Protein AF-G0MHM6-F1 (afdb_monomer)

Foldseek 3Di:
DPPPDPPPPDDPPDPVVVLVVLLVVLLVLLVVLLVVVVVLLVVDDPVCNVVCVVLSVVSVVLSCCLPPPVCVVVVDDSVNSSVSSVVSSVVSVVVSVVSVVNVVVVVVVVVVVVVVVVVVVVVVVVVVVVVVVVVVVVVPPDPDD

Structure (mmCIF, N/CA/C/O backbone):
data_AF-G0MHM6-F1
#
_entry.id   AF-G0MHM6-F1
#
loop_
_atom_site.group_PDB
_atom_site.id
_atom_site.type_symbol
_atom_site.label_atom_id
_atom_site.label_alt_id
_atom_site.label_comp_id
_atom_site.label_asym_id
_atom_site.label_entity_id
_atom_site.label_seq_id
_atom_site.pdbx_PDB_ins_code
_atom_site.Cartn_x
_atom_site.Cartn_y
_atom_site.Cartn_z
_atom_site.occupancy
_atom_site.B_iso_or_equiv
_atom_site.auth_seq_id
_atom_site.auth_comp_id
_atom_site.auth_asym_id
_atom_site.auth_atom_id
_atom_site.pdbx_PDB_model_num
ATOM 1 N N . MET A 1 1 ? -29.260 39.384 28.325 1.00 43.00 1 MET A N 1
ATOM 2 C CA . MET A 1 1 ? -29.526 38.140 27.562 1.00 43.00 1 MET A CA 1
ATOM 3 C C . MET A 1 1 ? -28.230 37.354 27.310 1.00 43.00 1 MET A C 1
ATOM 5 O O . MET A 1 1 ? -27.761 37.310 26.185 1.00 43.00 1 MET A O 1
ATOM 9 N N . LEU A 1 2 ? -27.614 36.746 28.334 1.00 50.34 2 LEU A N 1
ATOM 10 C CA . LEU A 1 2 ? -26.338 36.005 28.186 1.00 50.34 2 LEU A CA 1
ATOM 11 C C . LEU A 1 2 ? -26.275 34.746 29.081 1.00 50.34 2 LEU A C 1
ATOM 13 O O . LEU A 1 2 ? -25.239 34.421 29.648 1.00 50.34 2 LEU A O 1
ATOM 17 N N . GLY A 1 3 ? -27.399 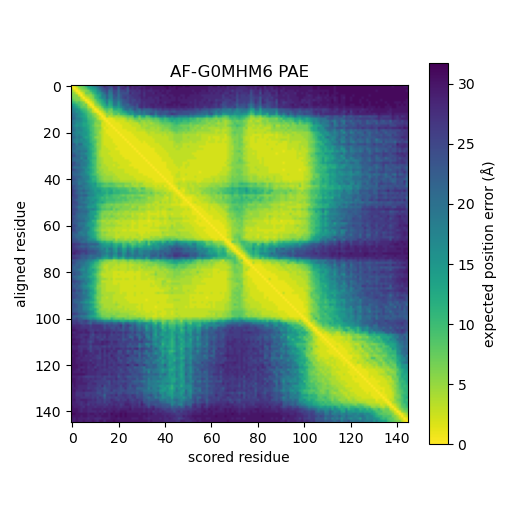34.042 29.255 1.00 46.78 3 GLY A N 1
ATOM 18 C CA . GLY A 1 3 ? -27.504 32.958 30.247 1.00 46.78 3 GLY A CA 1
ATOM 19 C C . GLY A 1 3 ? -27.517 31.520 29.714 1.00 46.78 3 GLY A C 1
ATOM 20 O O . GLY A 1 3 ? -27.330 30.594 30.496 1.00 46.78 3 GLY A O 1
ATOM 21 N N . CYS A 1 4 ? -27.745 31.285 28.417 1.00 51.62 4 CYS A N 1
ATOM 22 C CA . CYS A 1 4 ? -28.255 29.971 27.983 1.00 51.62 4 CYS A CA 1
ATOM 23 C C . CYS A 1 4 ? -27.289 29.090 27.171 1.00 51.62 4 CYS A C 1
ATOM 25 O O . CYS A 1 4 ? -27.617 27.937 26.909 1.00 51.62 4 CYS A O 1
ATOM 27 N N . PHE A 1 5 ? -26.081 29.549 26.825 1.00 50.06 5 PHE A N 1
ATOM 28 C CA . PHE A 1 5 ? -25.175 28.775 25.953 1.00 50.06 5 PHE A CA 1
ATOM 29 C C . PHE A 1 5 ? -24.165 27.863 26.674 1.00 50.06 5 PHE A C 1
ATOM 31 O O . PHE A 1 5 ? -23.460 27.099 26.021 1.00 50.06 5 PHE A O 1
ATOM 38 N N . ARG A 1 6 ? -24.094 27.863 28.014 1.00 46.66 6 ARG A N 1
ATOM 39 C CA . ARG A 1 6 ? -23.098 27.055 28.759 1.00 46.66 6 ARG A CA 1
ATOM 40 C C . ARG A 1 6 ? -23.503 25.605 29.060 1.00 46.66 6 ARG A C 1
ATOM 42 O O . ARG A 1 6 ? -22.703 24.869 29.626 1.00 46.66 6 ARG A O 1
ATOM 49 N N . ARG A 1 7 ? -24.705 25.158 28.678 1.00 47.62 7 ARG A N 1
ATOM 50 C CA . ARG A 1 7 ? -25.232 23.829 29.063 1.00 47.62 7 ARG A CA 1
ATOM 51 C C . ARG A 1 7 ? -24.984 22.705 28.044 1.00 47.62 7 ARG A C 1
ATOM 53 O O . ARG A 1 7 ? -25.419 21.583 28.270 1.00 47.62 7 ARG A O 1
ATOM 60 N N . TRP A 1 8 ? -24.275 22.997 26.952 1.00 50.31 8 TRP A N 1
ATOM 61 C CA . TRP A 1 8 ? -23.960 22.049 25.868 1.00 50.31 8 TRP A CA 1
ATOM 62 C C . TRP A 1 8 ? -22.477 21.652 25.793 1.00 50.31 8 TRP A C 1
ATOM 64 O O . TRP A 1 8 ? -22.034 21.069 24.806 1.00 50.31 8 TRP A O 1
ATOM 74 N N . VAL A 1 9 ? -21.690 21.929 26.836 1.00 54.53 9 VAL A N 1
ATOM 75 C CA . VAL A 1 9 ? -20.338 21.369 26.949 1.00 54.53 9 VAL A CA 1
ATOM 76 C C . VAL A 1 9 ? -20.487 20.000 27.604 1.00 54.53 9 VAL A C 1
ATOM 78 O O . VAL A 1 9 ? -20.720 19.885 28.804 1.00 54.53 9 VAL A O 1
ATOM 81 N N . GLY A 1 10 ? -20.515 18.980 26.746 1.00 55.16 10 GLY A N 1
ATOM 82 C CA . GLY A 1 10 ? -20.879 17.608 27.071 1.00 55.16 10 GLY A CA 1
ATOM 83 C C . GLY A 1 10 ? -20.151 17.037 28.286 1.00 55.16 10 GLY A C 1
ATOM 84 O O . GLY A 1 10 ? -18.992 17.353 28.553 1.00 55.16 10 GLY A O 1
ATOM 85 N N . ARG A 1 11 ? -20.856 16.152 28.999 1.00 60.22 11 ARG A N 1
ATOM 86 C CA . ARG A 1 11 ? -20.286 15.306 30.054 1.00 60.22 11 ARG A CA 1
ATOM 87 C C . ARG A 1 11 ? -18.965 14.694 29.561 1.00 60.22 11 ARG A C 1
ATOM 89 O O . ARG A 1 11 ? -18.921 14.277 28.397 1.00 60.22 11 ARG A O 1
ATOM 96 N N . PRO A 1 12 ? -17.921 14.614 30.405 1.00 60.75 12 PRO A N 1
ATOM 97 C CA . PRO A 1 12 ? -16.685 13.942 30.029 1.00 60.75 12 PRO A CA 1
ATOM 98 C C . PRO A 1 12 ? -17.028 12.527 29.556 1.00 60.75 12 PRO A C 1
ATOM 100 O O . PRO A 1 12 ? -17.639 11.743 30.281 1.00 60.75 12 PRO A O 1
ATOM 103 N N . LEU A 1 13 ? -16.727 12.247 28.286 1.00 66.75 13 LEU A N 1
ATOM 104 C CA . LEU A 1 13 ? -16.911 10.925 27.701 1.00 66.75 13 LEU A CA 1
ATOM 105 C C . LEU A 1 13 ? -15.988 9.953 28.432 1.00 66.75 13 LEU A C 1
ATOM 107 O O . LEU A 1 13 ? -14.806 10.250 28.607 1.00 66.75 13 LEU A O 1
ATOM 111 N N . ASP A 1 14 ? -16.528 8.796 28.809 1.00 79.44 14 ASP A N 1
ATOM 112 C CA . ASP A 1 14 ? -15.750 7.694 29.369 1.00 79.44 14 ASP A CA 1
ATOM 113 C C . ASP A 1 14 ? -14.517 7.423 28.470 1.00 79.44 14 ASP A C 1
ATOM 115 O O . ASP A 1 14 ? -14.676 7.291 27.243 1.00 79.44 14 ASP A O 1
ATOM 119 N N . PRO A 1 15 ? -13.294 7.367 29.036 1.00 80.88 15 PRO A N 1
ATOM 120 C CA . PRO A 1 15 ? -12.062 7.082 28.304 1.00 80.88 15 PRO A CA 1
ATOM 121 C C . PRO A 1 15 ? -12.171 5.896 27.338 1.00 80.88 15 PRO A C 1
ATOM 123 O O . PRO A 1 15 ? -11.642 5.967 26.223 1.00 80.88 15 PRO A O 1
ATOM 126 N N . LYS A 1 16 ? -12.926 4.848 27.696 1.00 81.06 16 LYS A N 1
ATOM 127 C CA . LYS A 1 16 ? -13.149 3.683 26.822 1.00 81.06 16 LYS A CA 1
ATOM 128 C C . LYS A 1 16 ? -13.880 4.048 25.533 1.00 81.06 16 LYS A C 1
ATOM 130 O O . LYS A 1 16 ? -13.461 3.664 24.442 1.00 81.06 16 LYS A O 1
ATOM 135 N N . VAL A 1 17 ? -14.924 4.870 25.626 1.00 83.38 17 VAL A N 1
ATOM 136 C CA . VAL A 1 17 ? -15.708 5.316 24.461 1.00 83.38 17 VAL A CA 1
ATOM 137 C C . VAL A 1 17 ? -14.850 6.174 23.525 1.00 83.38 17 VAL A C 1
ATOM 139 O O . VAL A 1 17 ? -14.987 6.112 22.298 1.00 83.38 17 VAL A O 1
ATOM 142 N N . ILE A 1 18 ? -13.928 6.966 24.083 1.00 84.88 18 ILE A N 1
ATOM 143 C CA . ILE A 1 18 ? -12.963 7.752 23.302 1.00 84.88 18 ILE A CA 1
ATOM 144 C C . ILE A 1 18 ? -12.004 6.822 22.546 1.00 84.88 18 ILE A C 1
ATOM 146 O O . ILE A 1 18 ? -11.764 7.029 21.351 1.00 84.88 18 ILE A O 1
ATOM 150 N N . GLN A 1 19 ? -11.475 5.794 23.211 1.00 81.88 19 GLN A N 1
ATOM 151 C CA . GLN A 1 19 ? -10.568 4.817 22.604 1.00 81.88 19 GLN A CA 1
ATOM 152 C C . GLN A 1 19 ? -11.248 4.012 21.490 1.00 81.88 19 GLN A C 1
ATOM 154 O O . GLN A 1 19 ? -10.695 3.889 20.398 1.00 81.88 19 GLN A O 1
ATOM 159 N N . GLU A 1 20 ? -12.486 3.563 21.684 1.00 84.75 20 GLU A N 1
ATOM 160 C CA . GLU A 1 20 ? -13.245 2.860 20.644 1.00 84.75 20 GLU A CA 1
ATOM 161 C C . GLU A 1 20 ? -13.516 3.736 19.414 1.00 84.75 20 GLU A C 1
ATOM 163 O O . GLU A 1 20 ? -13.387 3.287 18.268 1.00 84.75 20 GLU A O 1
ATOM 168 N N . LYS A 1 21 ? -13.865 5.014 19.623 1.00 88.00 21 LYS A N 1
ATOM 169 C CA . LYS A 1 21 ? -14.008 5.977 18.521 1.00 88.00 21 LYS A CA 1
ATOM 170 C C . LYS A 1 21 ? -12.685 6.147 17.779 1.00 88.00 21 LYS A C 1
ATOM 172 O O . LYS A 1 21 ? -12.675 6.103 16.544 1.00 88.00 21 LYS A O 1
ATOM 177 N N . LYS A 1 22 ? -11.566 6.282 18.501 1.00 87.69 22 LYS A N 1
ATOM 178 C CA . LYS A 1 22 ? -10.225 6.344 17.900 1.00 87.69 22 LYS A CA 1
ATOM 179 C C . LYS A 1 22 ? -9.941 5.088 17.077 1.00 87.69 22 LYS A C 1
ATOM 181 O O . LYS A 1 22 ? -9.614 5.224 15.898 1.00 87.69 22 LYS A O 1
ATOM 186 N N . LEU A 1 23 ? -10.180 3.894 17.614 1.00 87.06 23 LEU A N 1
ATOM 187 C CA . LEU A 1 23 ? -9.997 2.626 16.904 1.00 87.06 23 LEU A CA 1
ATOM 188 C C . LEU A 1 23 ? -10.808 2.573 15.599 1.00 87.06 23 LEU A C 1
ATOM 190 O O . LEU A 1 23 ? -10.259 2.282 14.534 1.00 87.06 23 LEU A O 1
ATOM 194 N N . LYS A 1 24 ? -12.092 2.959 15.633 1.00 89.12 24 LYS A N 1
ATOM 195 C CA . LYS A 1 24 ? -12.948 3.036 14.432 1.00 89.12 24 LYS A CA 1
ATOM 196 C C . LYS A 1 24 ? -12.387 4.000 13.383 1.00 89.12 24 LYS A C 1
ATOM 198 O O . LYS A 1 24 ? -12.387 3.686 12.189 1.00 89.12 24 LYS A O 1
ATOM 203 N N . THR A 1 25 ? -11.896 5.170 13.798 1.00 91.94 25 THR A N 1
ATOM 204 C CA . THR A 1 25 ? -11.286 6.130 12.860 1.00 91.94 25 THR A CA 1
ATOM 205 C C . THR A 1 25 ? -9.982 5.604 12.263 1.00 91.94 25 THR A C 1
ATOM 207 O O . THR A 1 25 ? -9.756 5.760 11.061 1.00 91.94 25 THR A O 1
ATOM 210 N N . MET A 1 26 ? -9.156 4.930 13.064 1.00 90.00 26 MET A N 1
ATOM 211 C CA . MET A 1 26 ? -7.897 4.325 12.635 1.00 90.00 26 MET A CA 1
ATOM 212 C C . MET A 1 26 ? -8.124 3.183 11.647 1.00 90.00 26 MET A C 1
ATOM 214 O O . MET A 1 26 ? -7.510 3.183 10.580 1.00 90.00 26 MET A O 1
ATOM 218 N N . LYS A 1 27 ? -9.093 2.300 11.914 1.00 91.75 27 LYS A N 1
ATOM 219 C CA . LYS A 1 27 ? -9.531 1.257 10.976 1.00 91.75 27 LYS A CA 1
ATOM 220 C C . LYS A 1 27 ? -9.906 1.844 9.617 1.00 91.75 27 LYS A C 1
ATOM 222 O O . LYS A 1 27 ? -9.381 1.417 8.590 1.00 91.75 27 LYS A O 1
ATOM 227 N N . LYS A 1 28 ? -10.761 2.875 9.598 1.00 93.69 28 LYS A N 1
ATO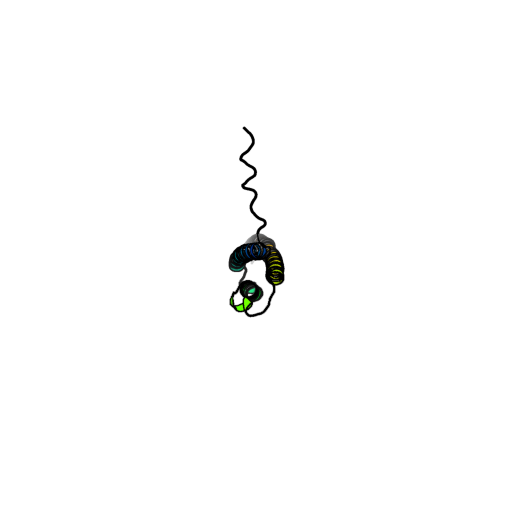M 228 C CA . LYS A 1 28 ? -11.159 3.549 8.349 1.00 93.69 28 LYS A CA 1
ATOM 229 C C . LYS A 1 28 ? -9.957 4.147 7.611 1.00 93.69 28 LYS A C 1
ATOM 231 O O . LYS A 1 28 ? -9.891 4.057 6.386 1.00 93.69 28 LYS A O 1
ATOM 236 N N . LYS A 1 29 ? -9.003 4.756 8.327 1.00 92.75 29 LYS A N 1
ATOM 237 C CA . LYS A 1 29 ? -7.771 5.298 7.725 1.00 92.75 29 LYS A CA 1
ATOM 238 C C . LYS A 1 29 ? -6.913 4.191 7.104 1.00 92.75 29 LYS A C 1
ATOM 240 O O . LYS A 1 29 ? -6.492 4.349 5.958 1.00 92.75 29 LYS A O 1
ATOM 245 N N . ALA A 1 30 ? -6.709 3.080 7.810 1.00 90.94 30 ALA A N 1
ATOM 246 C CA . ALA A 1 30 ? -5.949 1.932 7.318 1.00 90.94 30 ALA A CA 1
ATOM 247 C C . ALA A 1 30 ? -6.598 1.312 6.070 1.00 90.94 30 ALA A C 1
ATOM 249 O O . ALA A 1 30 ? -5.939 1.156 5.046 1.00 90.94 30 ALA A O 1
ATOM 250 N N . GLN A 1 31 ? -7.915 1.085 6.091 1.00 92.56 31 GLN A N 1
ATOM 251 C CA . GLN A 1 31 ? -8.662 0.560 4.941 1.00 92.56 31 GLN A CA 1
ATOM 252 C C . GLN A 1 31 ? -8.577 1.476 3.711 1.00 92.56 31 GLN A C 1
ATOM 254 O O . GLN A 1 31 ? -8.322 1.007 2.600 1.00 92.56 31 GLN A O 1
ATOM 259 N N . LYS A 1 32 ? -8.731 2.796 3.896 1.00 94.62 32 LYS A N 1
ATOM 260 C CA . LYS A 1 32 ? -8.543 3.770 2.807 1.00 94.62 32 LYS A CA 1
ATOM 261 C C . LYS A 1 32 ? -7.130 3.694 2.230 1.00 94.62 32 LYS A C 1
ATOM 263 O O . LYS A 1 32 ? -6.962 3.756 1.013 1.00 94.62 32 LYS A O 1
ATOM 268 N N . LYS A 1 33 ? -6.115 3.543 3.085 1.00 92.50 33 LYS A N 1
ATOM 269 C CA . LYS A 1 33 ? -4.718 3.448 2.652 1.00 92.50 33 LYS A CA 1
ATOM 270 C C . LYS A 1 33 ? -4.446 2.160 1.880 1.00 92.50 33 LYS A C 1
ATOM 272 O O . LYS A 1 33 ? -3.859 2.217 0.801 1.00 92.50 33 LYS A O 1
ATOM 277 N N . LEU A 1 34 ? -4.968 1.036 2.361 1.00 92.00 34 LEU A N 1
ATOM 278 C CA . LEU A 1 34 ? -4.905 -0.246 1.668 1.00 92.00 34 LEU A CA 1
ATOM 279 C C . LEU A 1 34 ? -5.572 -0.177 0.286 1.00 92.00 34 LEU A C 1
ATOM 281 O O . LEU A 1 34 ? -5.023 -0.682 -0.691 1.00 92.00 34 LEU A O 1
ATOM 285 N N . ALA A 1 35 ? -6.711 0.509 0.157 1.00 92.81 35 ALA A N 1
ATOM 286 C CA . ALA A 1 35 ? -7.361 0.716 -1.139 1.00 92.81 35 ALA A CA 1
ATOM 287 C C . ALA A 1 35 ? -6.486 1.521 -2.122 1.00 92.81 35 ALA A C 1
ATOM 289 O O . ALA A 1 35 ? -6.424 1.186 -3.308 1.00 92.81 35 ALA A O 1
ATOM 290 N N . VAL A 1 36 ? -5.775 2.550 -1.645 1.00 91.69 36 VAL A N 1
ATOM 291 C CA . VAL A 1 36 ? -4.799 3.298 -2.462 1.00 91.69 36 VAL A CA 1
ATOM 292 C C . VAL A 1 36 ? -3.657 2.386 -2.909 1.00 91.69 36 VAL A C 1
ATOM 294 O O . VAL A 1 36 ? -3.323 2.372 -4.095 1.00 91.69 36 VAL A O 1
ATOM 297 N N . LEU A 1 37 ? -3.101 1.583 -1.999 1.00 90.25 37 LEU A N 1
ATOM 298 C CA . LEU A 1 37 ? -2.041 0.630 -2.327 1.00 90.25 37 LEU A CA 1
ATOM 299 C C . LEU A 1 37 ? -2.501 -0.409 -3.354 1.00 90.25 37 LEU A C 1
ATOM 301 O O . LEU A 1 37 ? -1.792 -0.644 -4.325 1.00 90.25 37 LEU A O 1
ATOM 305 N N . ARG A 1 38 ? -3.718 -0.954 -3.228 1.00 90.69 38 ARG A N 1
ATOM 306 C CA . ARG A 1 38 ? -4.303 -1.867 -4.229 1.00 90.69 38 ARG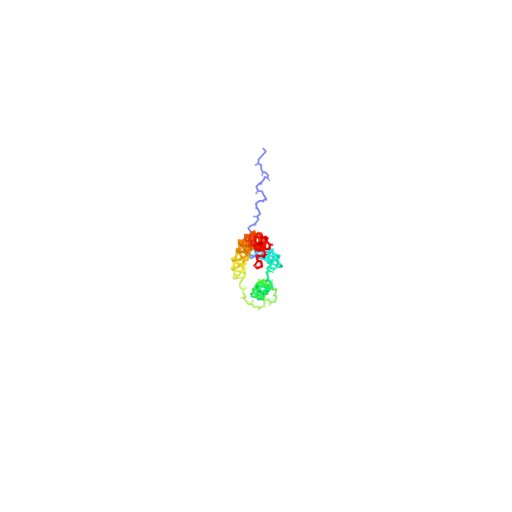 A CA 1
ATOM 307 C C . ARG A 1 38 ? -4.421 -1.210 -5.609 1.00 90.69 38 ARG A C 1
ATOM 309 O O . ARG A 1 38 ? -4.128 -1.849 -6.620 1.00 90.69 38 ARG A O 1
ATOM 316 N N . LYS A 1 39 ? -4.800 0.073 -5.681 1.00 89.75 39 LYS A N 1
ATOM 317 C CA . LYS A 1 39 ? -4.822 0.828 -6.951 1.00 89.75 39 LYS A CA 1
ATOM 318 C C . LYS A 1 39 ? -3.420 1.007 -7.539 1.00 89.75 39 LYS A C 1
ATOM 320 O O . LYS A 1 39 ? -3.255 0.878 -8.749 1.00 89.75 39 LYS A O 1
ATOM 325 N N . LEU A 1 40 ? -2.421 1.303 -6.708 1.00 87.75 40 LEU A N 1
ATOM 326 C CA . LEU A 1 40 ? -1.029 1.432 -7.150 1.00 87.75 40 LEU A CA 1
ATOM 327 C C . LEU A 1 40 ? -0.452 0.092 -7.604 1.00 87.75 40 LEU A C 1
ATOM 329 O O . LEU A 1 40 ? 0.201 0.039 -8.640 1.00 87.75 40 LEU A O 1
ATOM 333 N N . TYR A 1 41 ? -0.755 -0.983 -6.886 1.00 87.12 41 TYR A N 1
ATOM 334 C CA . TYR A 1 41 ? -0.351 -2.346 -7.202 1.00 87.12 41 TYR A CA 1
ATOM 335 C C . TYR A 1 41 ? -0.829 -2.801 -8.582 1.00 87.12 41 TYR A C 1
ATOM 337 O O . TYR A 1 41 ? -0.041 -3.335 -9.359 1.00 87.12 41 TYR A O 1
ATOM 345 N N . ARG A 1 42 ? -2.088 -2.508 -8.947 1.00 84.00 42 ARG A N 1
ATOM 346 C CA . ARG A 1 42 ? -2.620 -2.811 -10.292 1.00 84.00 42 ARG A CA 1
ATOM 347 C C . ARG A 1 42 ? -1.794 -2.182 -11.419 1.00 84.00 42 ARG A C 1
ATOM 349 O O . ARG A 1 42 ? -1.770 -2.724 -12.516 1.00 84.00 42 ARG A O 1
ATOM 356 N N . ARG A 1 43 ? -1.120 -1.061 -11.143 1.00 82.69 43 ARG A N 1
ATOM 357 C CA . ARG A 1 43 ? -0.287 -0.313 -12.096 1.00 82.69 43 ARG A CA 1
ATOM 358 C C . ARG A 1 43 ? 1.177 -0.768 -12.120 1.00 82.69 43 ARG A C 1
ATOM 360 O O . ARG A 1 43 ? 1.948 -0.227 -12.904 1.00 82.69 43 ARG A O 1
ATOM 367 N N . GLN A 1 44 ? 1.582 -1.694 -11.250 1.00 81.12 44 GLN A N 1
ATOM 368 C CA . GLN A 1 44 ? 2.949 -2.219 -11.221 1.00 81.12 44 GLN A CA 1
ATOM 369 C C . GLN A 1 44 ? 3.158 -3.279 -12.308 1.00 81.12 44 GLN A C 1
ATOM 371 O O . GLN A 1 44 ? 2.212 -3.929 -12.755 1.00 81.12 44 GLN A O 1
ATOM 376 N N . SER A 1 45 ? 4.411 -3.479 -12.719 1.00 79.75 45 SER A N 1
ATOM 377 C CA . SER A 1 45 ? 4.782 -4.546 -13.653 1.00 79.75 45 SER A CA 1
ATOM 378 C C . SER A 1 45 ? 4.619 -5.934 -13.019 1.00 79.75 45 SER A C 1
ATOM 380 O O . SER A 1 45 ? 4.759 -6.096 -11.805 1.00 79.75 45 SER A O 1
ATOM 382 N N . ASN A 1 46 ? 4.363 -6.960 -13.838 1.00 76.38 46 ASN A N 1
ATOM 383 C CA . ASN A 1 46 ? 4.109 -8.323 -13.349 1.00 76.38 46 ASN A CA 1
ATOM 384 C C . ASN A 1 46 ? 5.272 -8.895 -12.519 1.00 76.38 46 ASN A C 1
ATOM 386 O O . ASN A 1 46 ? 5.025 -9.501 -11.482 1.00 76.38 46 ASN A O 1
ATOM 390 N N . LYS A 1 47 ? 6.531 -8.599 -12.882 1.00 76.69 47 LYS A N 1
ATOM 391 C CA . LYS A 1 47 ? 7.715 -9.010 -12.100 1.00 76.69 47 LYS A CA 1
ATOM 392 C C . LYS A 1 47 ? 7.670 -8.513 -10.647 1.00 76.69 47 LYS A C 1
ATOM 394 O O . LYS A 1 47 ? 8.103 -9.211 -9.742 1.00 76.69 47 LYS A O 1
ATOM 399 N N . ARG A 1 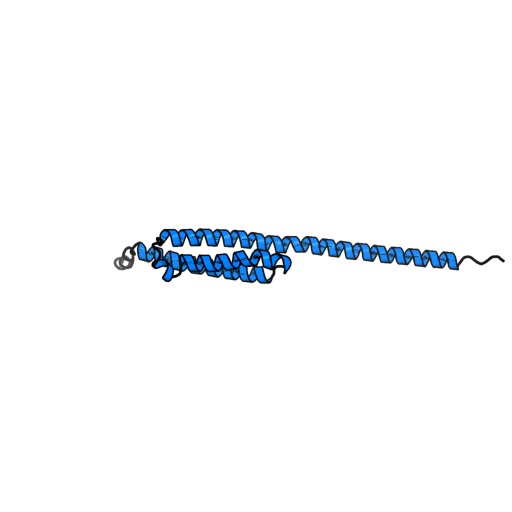48 ? 7.131 -7.311 -10.410 1.00 74.94 48 ARG A N 1
ATOM 400 C CA . ARG A 1 48 ? 7.051 -6.706 -9.068 1.00 74.94 48 ARG A CA 1
ATOM 401 C C . ARG A 1 48 ? 5.769 -7.049 -8.324 1.00 74.94 48 ARG A C 1
ATOM 403 O O . ARG A 1 48 ? 5.744 -6.972 -7.100 1.00 74.94 48 ARG A O 1
ATOM 410 N N . LYS A 1 49 ? 4.711 -7.437 -9.039 1.00 80.19 49 LYS A N 1
ATOM 411 C CA . LYS A 1 49 ? 3.444 -7.843 -8.423 1.00 80.19 49 LYS A CA 1
ATOM 412 C C . LYS A 1 49 ? 3.620 -9.016 -7.462 1.00 80.19 49 LYS A C 1
ATOM 414 O O . LYS A 1 49 ? 3.016 -8.972 -6.401 1.00 80.19 49 LYS A O 1
ATOM 419 N N . HIS A 1 50 ? 4.469 -9.993 -7.774 1.00 76.56 50 HIS A N 1
ATOM 420 C CA . HIS A 1 50 ? 4.721 -11.121 -6.869 1.00 76.56 50 HIS A CA 1
ATOM 421 C C . HIS A 1 50 ? 5.339 -10.677 -5.5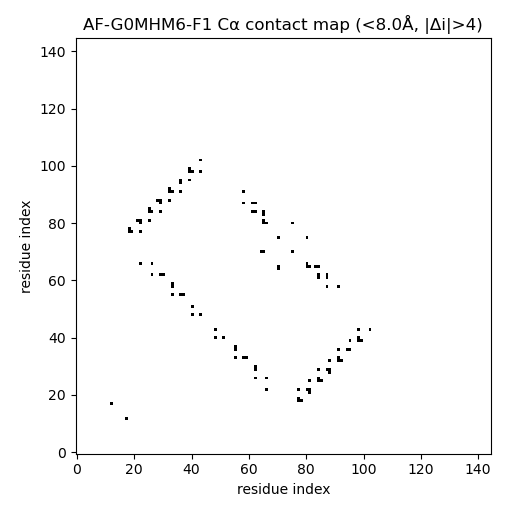37 1.00 76.56 50 HIS A C 1
ATOM 423 O O . HIS A 1 50 ? 4.817 -11.015 -4.481 1.00 76.56 50 HIS A O 1
ATOM 429 N N . ALA A 1 51 ? 6.377 -9.837 -5.572 1.00 78.94 51 ALA A N 1
ATOM 430 C CA . ALA A 1 51 ? 7.019 -9.332 -4.355 1.00 78.94 51 ALA A CA 1
ATOM 431 C C . ALA A 1 51 ? 6.085 -8.444 -3.509 1.00 78.94 51 ALA A C 1
ATOM 433 O O . ALA A 1 51 ? 6.122 -8.468 -2.286 1.00 78.94 51 ALA A O 1
ATOM 434 N N . LEU A 1 52 ? 5.219 -7.659 -4.157 1.00 83.12 52 LEU A N 1
ATOM 435 C CA . LEU A 1 52 ? 4.319 -6.720 -3.477 1.00 83.12 52 LEU A CA 1
ATOM 436 C C . LEU A 1 52 ? 3.007 -7.363 -2.999 1.00 83.12 52 LEU A C 1
ATOM 438 O O . LEU A 1 52 ? 2.270 -6.735 -2.240 1.00 83.12 52 LEU A O 1
ATOM 442 N N . GLN A 1 53 ? 2.692 -8.573 -3.466 1.00 83.75 53 GLN A N 1
ATOM 443 C CA . GLN A 1 53 ? 1.448 -9.268 -3.147 1.00 83.75 53 GLN A CA 1
ATOM 444 C C . GLN A 1 53 ? 1.388 -9.645 -1.667 1.00 83.75 53 GLN A C 1
ATOM 446 O O . GLN A 1 53 ? 0.391 -9.327 -1.023 1.00 83.75 53 GLN A O 1
ATOM 451 N N . PHE A 1 54 ? 2.458 -10.237 -1.129 1.00 83.44 54 PHE A N 1
ATOM 452 C CA . PHE A 1 54 ? 2.537 -10.649 0.278 1.00 83.44 54 PHE A CA 1
ATOM 453 C C . PHE A 1 54 ? 2.271 -9.476 1.222 1.00 83.44 54 PHE A C 1
ATOM 455 O O . PHE A 1 54 ? 1.331 -9.525 2.005 1.00 83.44 54 PHE A O 1
ATOM 462 N N . HIS A 1 55 ? 2.937 -8.338 1.002 1.00 83.81 55 HIS A N 1
ATOM 463 C CA . HIS A 1 55 ? 2.702 -7.132 1.798 1.00 83.81 55 HIS A CA 1
ATOM 464 C C . HIS A 1 55 ? 1.236 -6.662 1.804 1.00 83.81 55 HIS A C 1
ATOM 466 O O . HIS A 1 55 ? 0.750 -6.163 2.815 1.00 83.81 55 HIS A O 1
ATOM 472 N N . LEU A 1 56 ? 0.506 -6.783 0.687 1.00 85.94 56 LEU A N 1
ATOM 473 C CA . LEU A 1 56 ? -0.908 -6.388 0.637 1.00 85.94 56 LEU A CA 1
ATOM 474 C C . LEU A 1 56 ? -1.826 -7.350 1.393 1.00 85.94 56 LEU A C 1
ATOM 476 O O . LEU A 1 56 ? -2.851 -6.895 1.912 1.00 85.94 56 LEU A O 1
ATOM 480 N N . PHE A 1 57 ? -1.493 -8.641 1.407 1.00 85.38 57 PHE A N 1
ATOM 481 C CA . PHE A 1 57 ? -2.211 -9.648 2.184 1.00 85.38 57 PHE A CA 1
ATOM 482 C C . PHE A 1 57 ? -1.944 -9.458 3.676 1.00 85.38 57 PHE A C 1
ATOM 484 O O . PHE A 1 57 ? -2.908 -9.271 4.417 1.00 85.38 57 PHE A O 1
ATOM 491 N N . ASP A 1 58 ? -0.676 -9.334 4.075 1.00 85.25 58 ASP A N 1
ATOM 492 C CA . ASP A 1 58 ? -0.272 -9.100 5.466 1.00 85.25 58 ASP A CA 1
ATOM 493 C C . ASP A 1 58 ? -0.969 -7.861 6.039 1.00 85.25 58 ASP A C 1
ATOM 495 O O . ASP A 1 58 ? -1.527 -7.872 7.130 1.00 85.25 58 ASP A O 1
ATOM 499 N N . PHE A 1 59 ? -1.028 -6.770 5.271 1.00 87.81 59 PHE A N 1
ATOM 500 C CA . PHE A 1 59 ? -1.713 -5.553 5.700 1.00 87.81 59 PHE A CA 1
ATOM 501 C C . PHE A 1 59 ? -3.224 -5.703 5.871 1.00 87.81 59 PHE A C 1
ATOM 503 O O . PHE A 1 59 ? -3.803 -5.020 6.718 1.00 87.81 59 PHE A O 1
ATOM 510 N N . ALA A 1 60 ? -3.878 -6.534 5.059 1.00 87.00 60 ALA A N 1
ATOM 511 C CA . ALA A 1 60 ? -5.294 -6.826 5.245 1.00 87.00 60 ALA A CA 1
ATOM 512 C C . ALA A 1 60 ? -5.499 -7.652 6.522 1.00 87.00 60 ALA A C 1
ATOM 514 O O . ALA A 1 60 ? -6.352 -7.307 7.338 1.00 87.00 60 ALA A O 1
ATOM 515 N N . GLU A 1 61 ? -4.654 -8.661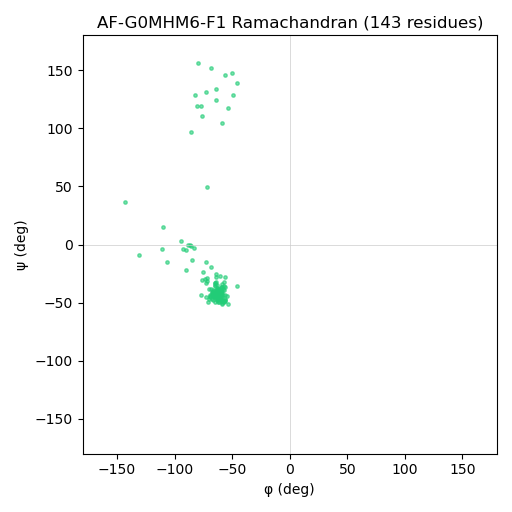 6.724 1.00 86.00 61 GLU A N 1
ATOM 516 C CA . GLU A 1 61 ? -4.681 -9.522 7.900 1.00 86.00 61 GLU A CA 1
ATOM 517 C C . GLU A 1 61 ? -4.396 -8.742 9.188 1.00 86.00 61 GLU A C 1
ATOM 519 O O . GLU A 1 61 ? -5.160 -8.845 10.141 1.00 86.00 61 GLU A O 1
ATOM 524 N N . PHE A 1 62 ? -3.389 -7.863 9.214 1.00 84.69 62 PHE A N 1
ATOM 525 C CA . PHE A 1 62 ? -3.098 -7.024 10.379 1.00 84.69 62 PHE A CA 1
ATOM 526 C C . PHE A 1 62 ? -4.250 -6.076 10.730 1.00 84.69 62 PHE A C 1
ATOM 528 O O . PHE A 1 62 ? -4.559 -5.892 11.908 1.00 84.69 62 PHE A O 1
ATOM 535 N N . ILE A 1 63 ? -4.924 -5.482 9.735 1.00 86.88 63 ILE A N 1
ATOM 536 C CA . ILE A 1 63 ? -6.124 -4.670 10.000 1.00 86.88 63 ILE A CA 1
ATOM 537 C C . ILE A 1 63 ? -7.199 -5.519 10.682 1.00 86.88 63 ILE A C 1
ATOM 539 O O . ILE A 1 63 ? -7.845 -5.048 11.622 1.00 86.88 63 ILE A O 1
ATOM 543 N N . ASP A 1 64 ? -7.406 -6.748 10.222 1.00 85.31 64 ASP A N 1
ATOM 544 C CA . ASP A 1 64 ? -8.391 -7.644 10.815 1.00 85.31 64 ASP A CA 1
ATOM 545 C C . ASP A 1 64 ? -7.951 -8.117 12.204 1.00 85.31 64 ASP A C 1
ATOM 547 O O . ASP A 1 64 ? -8.772 -8.117 13.121 1.00 85.31 64 ASP A O 1
ATOM 551 N N . ILE A 1 65 ? -6.661 -8.383 12.423 1.00 83.44 65 ILE A N 1
ATOM 552 C CA . ILE A 1 65 ? -6.118 -8.761 13.731 1.00 83.44 65 ILE A CA 1
ATOM 553 C C . ILE A 1 65 ? -6.427 -7.688 14.781 1.00 83.44 65 ILE A C 1
ATOM 555 O O . ILE A 1 65 ? -6.963 -8.012 15.840 1.00 83.44 65 ILE A O 1
ATOM 559 N N . TYR A 1 66 ? -6.165 -6.416 14.480 1.00 81.56 66 TYR A N 1
ATOM 560 C CA . TYR A 1 66 ? -6.362 -5.318 15.434 1.00 81.56 66 TYR A CA 1
ATOM 561 C C . TYR A 1 66 ? -7.803 -4.796 15.516 1.00 81.56 66 TYR A C 1
ATOM 563 O O . TYR A 1 66 ? -8.084 -3.874 16.284 1.00 81.56 66 TYR A O 1
ATOM 571 N N . THR A 1 67 ? -8.733 -5.316 14.704 1.00 81.44 67 THR A N 1
ATOM 572 C CA . THR A 1 67 ? -10.114 -4.799 14.665 1.00 81.44 67 THR A CA 1
ATOM 573 C C . THR A 1 67 ? -11.207 -5.854 14.756 1.00 81.44 67 THR A C 1
ATOM 575 O O . THR A 1 67 ? -12.379 -5.487 14.881 1.00 81.44 67 THR A O 1
ATOM 578 N N . SER A 1 68 ? -10.865 -7.138 14.674 1.00 76.38 68 SER A N 1
ATOM 579 C CA . SER A 1 68 ? -11.822 -8.233 14.788 1.00 76.38 68 SER A CA 1
ATOM 580 C C . SER A 1 68 ? -12.285 -8.393 16.231 1.00 76.38 68 SER A C 1
ATOM 582 O O . SER A 1 68 ? -11.479 -8.508 17.152 1.00 76.38 68 SER A O 1
ATOM 584 N N . GLN A 1 69 ? -13.603 -8.484 16.418 1.00 62.06 69 GLN A N 1
ATOM 585 C CA . GLN A 1 69 ? -14.212 -8.812 17.710 1.00 62.06 69 GLN A CA 1
ATOM 586 C C . GLN A 1 69 ? -13.777 -10.194 18.216 1.00 62.06 69 GLN A C 1
ATOM 588 O O . GLN A 1 69 ? -13.675 -10.392 19.420 1.00 62.06 69 GLN A O 1
ATOM 593 N N . ARG A 1 70 ? -13.416 -11.134 17.324 1.00 55.38 70 ARG A N 1
ATOM 594 C CA . ARG A 1 70 ? -12.848 -12.432 17.736 1.00 55.38 70 ARG A CA 1
ATOM 595 C C . ARG A 1 70 ? -11.505 -12.288 18.449 1.00 55.38 70 ARG A C 1
ATOM 597 O O . ARG A 1 70 ? -11.178 -13.125 19.276 1.00 55.38 70 ARG A O 1
ATOM 604 N N . ASN A 1 71 ? -10.756 -11.219 18.192 1.00 52.66 71 ASN A N 1
ATOM 605 C CA . ASN A 1 71 ? -9.532 -10.916 18.925 1.00 52.66 71 ASN A CA 1
ATOM 606 C C . ASN A 1 71 ? -9.769 -10.075 20.177 1.00 52.66 71 ASN A C 1
ATOM 608 O O . ASN A 1 71 ? -8.806 -9.858 20.885 1.00 52.66 71 ASN A O 1
ATOM 612 N N . GLN A 1 72 ? -11.006 -9.679 20.506 1.00 52.56 72 GLN A N 1
ATOM 613 C CA . GLN A 1 72 ? -11.350 -9.250 21.872 1.00 52.56 72 GLN A CA 1
ATOM 614 C C . GLN A 1 72 ? -11.408 -10.448 22.840 1.00 52.56 72 GLN A C 1
ATOM 616 O O . GLN A 1 72 ? -11.378 -10.262 24.051 1.00 52.56 72 GLN A O 1
ATOM 621 N N . ILE A 1 73 ? -11.452 -11.680 22.307 1.00 49.66 73 ILE A N 1
ATOM 622 C CA . ILE A 1 73 ? -11.288 -12.930 23.071 1.00 49.66 73 ILE A CA 1
ATOM 623 C C . ILE A 1 73 ? -9.811 -13.116 23.474 1.00 49.66 73 ILE A C 1
ATOM 625 O O . ILE A 1 73 ? -9.516 -13.662 24.535 1.00 49.66 73 ILE A O 1
ATOM 629 N N . LYS A 1 74 ? -8.868 -12.601 22.669 1.00 55.22 74 LYS A N 1
ATOM 630 C CA . LYS A 1 74 ? -7.470 -12.397 23.073 1.00 55.22 74 LYS A CA 1
ATOM 631 C C . LYS A 1 74 ? -7.418 -11.069 23.834 1.00 55.22 74 LYS A C 1
ATOM 633 O O . LYS A 1 74 ? -7.932 -10.068 23.367 1.00 55.22 74 LYS A O 1
ATOM 638 N N . ARG A 1 75 ? -6.849 -11.026 25.033 1.00 65.81 75 ARG A N 1
ATOM 639 C CA . ARG A 1 75 ? -6.864 -9.844 25.918 1.00 65.81 75 ARG A CA 1
ATOM 640 C C . ARG A 1 75 ? -5.962 -8.693 25.423 1.00 65.81 75 ARG A C 1
ATOM 642 O O . ARG A 1 75 ? -5.139 -8.214 26.188 1.00 65.81 75 ARG A O 1
ATOM 649 N N . ILE A 1 76 ? -6.054 -8.278 24.159 1.00 72.94 76 ILE A N 1
ATOM 650 C CA . ILE A 1 76 ? -5.254 -7.170 23.628 1.00 72.94 76 ILE A CA 1
ATOM 651 C C . ILE A 1 76 ? -5.921 -5.856 24.060 1.00 72.94 76 ILE A C 1
ATOM 653 O O . ILE A 1 76 ? -7.082 -5.620 23.702 1.00 72.94 76 ILE A O 1
ATOM 657 N N . PRO A 1 77 ? -5.229 -4.994 24.824 1.00 81.31 77 PRO A N 1
ATOM 658 C CA . PRO A 1 77 ? -5.740 -3.685 25.199 1.00 81.31 77 PRO A CA 1
ATOM 659 C C . PRO A 1 77 ? -6.107 -2.844 23.970 1.00 81.31 77 PRO A C 1
ATOM 661 O O . PRO A 1 77 ? -5.444 -2.887 22.932 1.00 81.31 77 PRO A O 1
ATOM 664 N N . LEU A 1 78 ? -7.153 -2.018 24.087 1.00 81.56 78 LEU A N 1
ATOM 665 C CA . LEU A 1 78 ? -7.568 -1.108 23.009 1.00 81.56 78 LEU A CA 1
ATOM 666 C C . LEU A 1 78 ? -6.437 -0.162 22.576 1.00 81.56 78 LEU A C 1
ATOM 668 O O . LEU A 1 78 ? -6.352 0.197 21.402 1.00 81.56 78 LEU A O 1
ATOM 672 N N . GLU A 1 79 ? -5.572 0.220 23.512 1.00 84.31 79 GLU A N 1
ATOM 673 C CA . GLU A 1 79 ? -4.388 1.047 23.275 1.00 84.31 79 GLU A CA 1
ATOM 674 C C . GLU A 1 79 ? -3.395 0.355 22.337 1.00 84.31 79 GLU A C 1
ATOM 676 O O . GLU A 1 79 ? -3.034 0.929 21.309 1.00 84.31 79 GLU A O 1
ATOM 681 N N . GLU A 1 80 ? -3.056 -0.908 22.600 1.00 84.31 80 GLU A N 1
ATOM 682 C CA . GLU A 1 80 ? -2.176 -1.705 21.739 1.00 84.31 80 GLU A CA 1
ATOM 683 C C . GLU A 1 80 ? -2.770 -1.913 20.341 1.00 84.31 80 GLU A C 1
ATOM 685 O O . GLU A 1 80 ? -2.062 -1.816 19.338 1.00 84.31 80 GLU A O 1
ATOM 690 N N . CYS A 1 81 ? -4.088 -2.120 20.239 1.00 84.50 81 CYS A N 1
ATOM 691 C CA . CYS A 1 81 ? -4.772 -2.195 18.945 1.00 84.50 81 CYS A CA 1
ATOM 692 C C . CYS A 1 81 ? -4.654 -0.883 18.151 1.00 84.50 81 CYS A C 1
ATOM 694 O O . CYS A 1 81 ? -4.468 -0.894 16.929 1.00 84.50 81 CYS A O 1
ATOM 696 N N . ILE A 1 82 ? -4.755 0.265 18.827 1.00 86.06 82 ILE A N 1
ATOM 697 C CA . ILE A 1 82 ? -4.598 1.580 18.197 1.00 86.06 82 ILE A CA 1
ATOM 698 C C . ILE A 1 82 ? -3.150 1.782 17.743 1.00 86.06 82 ILE A C 1
ATOM 700 O O . ILE A 1 82 ? -2.941 2.197 16.600 1.00 86.06 82 ILE A O 1
ATOM 704 N N . GLU A 1 83 ? -2.167 1.482 18.591 1.00 87.62 83 GLU A N 1
ATOM 705 C CA . GLU A 1 83 ? -0.746 1.595 18.248 1.00 87.62 83 GLU A CA 1
ATOM 706 C C . GLU A 1 83 ? -0.352 0.667 17.097 1.00 87.62 83 GLU A C 1
ATOM 708 O O . GLU A 1 83 ? 0.304 1.103 16.147 1.00 87.62 83 GLU A O 1
ATOM 713 N N . GLY A 1 84 ? -0.810 -0.586 17.121 1.00 84.69 84 GLY A N 1
ATOM 714 C CA . GLY A 1 84 ? -0.605 -1.547 16.040 1.00 84.69 84 GLY A CA 1
ATOM 715 C C . GLY A 1 84 ? -1.126 -1.013 14.706 1.00 84.69 84 GLY A C 1
ATOM 716 O O . GLY A 1 84 ? -0.393 -0.967 13.716 1.00 84.69 84 GLY A O 1
ATOM 717 N N . LEU A 1 85 ? -2.353 -0.479 14.685 1.00 86.06 85 LEU A N 1
ATOM 718 C CA . LEU A 1 85 ? -2.905 0.161 13.486 1.00 86.06 85 LEU A CA 1
ATOM 719 C C . LEU A 1 85 ? -2.123 1.408 13.055 1.00 86.06 85 LEU A C 1
ATOM 721 O O . LEU A 1 85 ? -2.019 1.669 11.855 1.00 86.06 85 LEU A O 1
ATOM 725 N N . GLN A 1 86 ? -1.577 2.196 13.985 1.00 88.50 86 GLN A N 1
ATOM 726 C CA . GLN A 1 86 ? -0.721 3.336 13.637 1.00 88.50 86 GLN A CA 1
ATOM 727 C C . GLN A 1 86 ? 0.560 2.879 12.931 1.00 88.50 86 GLN A C 1
ATOM 729 O O . GLN A 1 86 ? 0.907 3.454 11.894 1.00 88.50 86 GLN A O 1
ATOM 734 N N . ARG A 1 87 ? 1.216 1.828 13.440 1.00 86.75 87 ARG A N 1
ATOM 735 C CA . ARG A 1 87 ? 2.419 1.237 12.830 1.00 86.75 87 ARG A CA 1
ATOM 736 C C . ARG A 1 87 ? 2.122 0.702 11.432 1.00 86.75 87 ARG A C 1
ATOM 738 O O . ARG A 1 87 ? 2.765 1.128 10.476 1.00 86.75 87 ARG A O 1
ATOM 745 N N . VAL A 1 88 ? 1.054 -0.086 11.292 1.00 88.62 88 VAL A N 1
ATOM 746 C CA . VAL A 1 88 ? 0.591 -0.625 10.001 1.00 88.62 88 VAL A CA 1
ATOM 747 C C . VAL A 1 88 ? 0.323 0.495 8.989 1.00 88.62 88 VAL A C 1
ATOM 749 O O . VAL A 1 88 ? 0.744 0.416 7.837 1.00 88.62 88 VAL A O 1
ATOM 752 N N . ILE A 1 89 ? -0.326 1.590 9.398 1.00 88.56 89 ILE A N 1
ATOM 753 C CA . ILE A 1 89 ? -0.529 2.752 8.516 1.00 88.56 89 ILE A CA 1
ATOM 754 C C . ILE A 1 89 ? 0.805 3.400 8.117 1.00 88.56 89 ILE A C 1
ATOM 756 O O . ILE A 1 89 ? 0.939 3.869 6.982 1.00 88.56 89 ILE A O 1
ATOM 760 N N . GLY A 1 90 ? 1.775 3.462 9.031 1.00 85.69 90 GLY A N 1
ATOM 761 C CA . GLY A 1 90 ? 3.134 3.926 8.750 1.00 85.69 90 GLY A CA 1
ATOM 762 C C . GLY A 1 90 ? 3.822 3.077 7.681 1.00 85.69 90 GLY A C 1
ATOM 763 O O . GLY A 1 90 ? 4.334 3.617 6.698 1.00 85.69 90 GLY A O 1
ATOM 764 N N . ASP A 1 91 ? 3.740 1.757 7.804 1.00 86.38 91 ASP A N 1
ATOM 765 C CA . ASP A 1 91 ? 4.304 0.815 6.834 1.00 86.38 91 ASP A CA 1
ATOM 766 C C . ASP A 1 91 ? 3.618 0.912 5.474 1.00 86.38 91 ASP A C 1
ATOM 768 O O . ASP A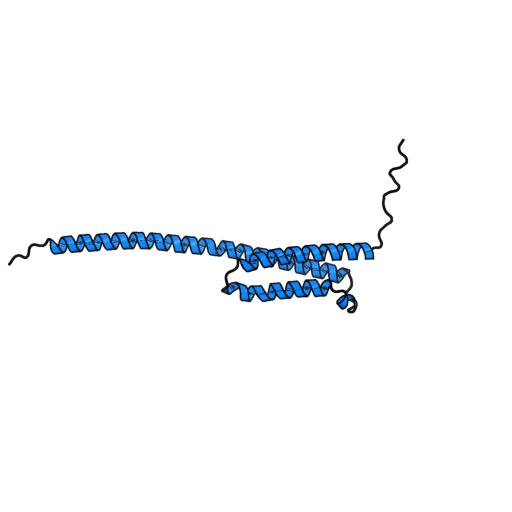 1 91 ? 4.285 1.002 4.441 1.00 86.38 91 ASP A O 1
ATOM 772 N N . MET A 1 92 ? 2.291 1.042 5.459 1.00 89.06 92 MET A N 1
ATOM 773 C CA . MET A 1 92 ? 1.541 1.300 4.231 1.00 89.06 92 MET A CA 1
ATOM 774 C C . MET A 1 92 ? 1.976 2.604 3.544 1.00 89.06 92 MET A C 1
ATOM 776 O O . MET A 1 92 ? 2.026 2.662 2.315 1.00 89.06 92 MET A O 1
ATOM 780 N N . LYS A 1 93 ? 2.296 3.667 4.299 1.00 91.31 93 LYS A N 1
ATOM 781 C CA . LYS A 1 93 ? 2.829 4.919 3.727 1.00 91.31 93 LYS A CA 1
ATOM 782 C C . LYS A 1 93 ? 4.217 4.714 3.122 1.00 91.31 93 LYS A C 1
ATOM 784 O O . LYS A 1 93 ? 4.465 5.213 2.026 1.00 91.31 93 LYS A O 1
ATOM 789 N N . ARG A 1 94 ? 5.104 3.980 3.802 1.00 88.81 94 ARG A N 1
ATOM 790 C CA . ARG A 1 94 ? 6.437 3.646 3.274 1.00 88.81 94 ARG A CA 1
ATOM 791 C C . ARG A 1 94 ? 6.321 2.866 1.966 1.00 88.81 94 ARG A C 1
ATOM 793 O O . ARG A 1 94 ? 6.921 3.261 0.967 1.00 88.81 94 ARG A O 1
ATOM 800 N N . LEU A 1 95 ? 5.464 1.844 1.936 1.00 87.19 95 LEU A N 1
ATOM 801 C CA . LEU A 1 95 ? 5.222 1.052 0.731 1.00 87.19 95 LEU A CA 1
ATOM 802 C C . LEU A 1 95 ? 4.637 1.895 -0.410 1.00 87.19 95 LEU A C 1
ATOM 804 O O . LEU A 1 95 ? 5.026 1.727 -1.565 1.00 87.19 95 LEU A O 1
ATOM 808 N N . GLU A 1 96 ? 3.742 2.837 -0.106 1.00 90.50 96 GLU A N 1
ATOM 809 C CA . GLU A 1 96 ? 3.193 3.754 -1.108 1.00 90.50 96 GLU A CA 1
ATOM 810 C C . GLU A 1 96 ? 4.290 4.592 -1.778 1.00 90.50 96 GLU A C 1
ATOM 812 O O . GLU A 1 96 ? 4.296 4.732 -3.003 1.00 90.50 96 GLU A O 1
ATOM 817 N N . ILE A 1 97 ? 5.225 5.137 -0.992 1.00 88.00 97 ILE A N 1
ATOM 818 C CA . ILE A 1 97 ? 6.360 5.917 -1.505 1.00 88.00 97 ILE A CA 1
ATOM 819 C C . ILE A 1 97 ? 7.216 5.040 -2.424 1.00 88.00 97 ILE A C 1
ATOM 821 O O . ILE A 1 97 ? 7.535 5.458 -3.539 1.00 88.00 97 ILE A O 1
ATOM 825 N N . THR A 1 98 ? 7.525 3.813 -2.002 1.00 84.69 98 THR A N 1
ATOM 826 C CA . THR A 1 98 ? 8.286 2.841 -2.799 1.00 84.69 98 THR A CA 1
ATOM 827 C C . THR A 1 98 ? 7.584 2.529 -4.124 1.00 84.69 98 THR A C 1
ATOM 829 O O . THR A 1 98 ? 8.173 2.683 -5.196 1.00 84.69 98 THR A O 1
ATOM 832 N N . MET A 1 99 ? 6.288 2.200 -4.090 1.00 84.56 99 MET A N 1
ATOM 833 C CA . MET A 1 99 ? 5.488 1.938 -5.294 1.00 84.56 99 MET A CA 1
ATOM 834 C C . MET A 1 99 ? 5.432 3.146 -6.244 1.00 84.56 99 MET A C 1
ATOM 836 O O . MET A 1 99 ? 5.455 2.968 -7.466 1.00 84.56 99 MET A O 1
ATOM 840 N N . LYS A 1 100 ? 5.374 4.376 -5.715 1.00 85.06 100 LYS A N 1
ATOM 841 C CA . LYS A 1 100 ? 5.389 5.609 -6.522 1.00 85.06 100 LYS A CA 1
ATOM 842 C C . LYS A 1 100 ? 6.752 5.866 -7.166 1.00 85.06 100 LYS A C 1
ATOM 844 O O . LYS A 1 100 ? 6.797 6.122 -8.368 1.00 85.06 100 LYS A O 1
ATOM 849 N N . LYS A 1 101 ? 7.851 5.745 -6.411 1.00 78.25 101 LYS A N 1
ATOM 850 C CA . LYS A 1 101 ? 9.226 5.883 -6.935 1.00 78.25 101 LYS A CA 1
ATOM 851 C C . LYS A 1 101 ? 9.494 4.903 -8.072 1.00 78.25 101 LYS A C 1
ATOM 853 O O . LYS A 1 101 ? 10.082 5.257 -9.087 1.00 78.25 101 LYS A O 1
ATOM 858 N N . HIS A 1 102 ? 8.987 3.685 -7.948 1.00 69.25 102 HIS A N 1
ATOM 859 C CA . HIS A 1 102 ? 9.115 2.672 -8.985 1.00 69.25 102 HIS A CA 1
ATOM 860 C C . HIS A 1 102 ? 8.418 3.021 -10.301 1.00 69.25 102 HIS A C 1
ATOM 862 O O . HIS A 1 102 ? 8.934 2.653 -11.352 1.00 69.25 102 HIS A O 1
ATOM 868 N N . LYS A 1 103 ? 7.302 3.757 -10.268 1.00 63.03 103 LYS A N 1
ATOM 869 C CA . LYS A 1 103 ? 6.672 4.281 -11.487 1.00 63.03 103 LYS A CA 1
ATOM 870 C C . LYS A 1 103 ? 7.544 5.357 -12.145 1.00 63.03 103 LYS A C 1
ATOM 872 O O . LYS A 1 103 ? 7.640 5.391 -13.367 1.00 63.03 103 LYS A O 1
ATOM 877 N N . LEU A 1 104 ? 8.192 6.198 -11.337 1.00 57.91 104 LEU A N 1
ATOM 878 C CA . LEU A 1 104 ? 9.081 7.255 -11.819 1.00 57.91 104 LEU A CA 1
ATOM 879 C C . LEU A 1 104 ? 10.395 6.715 -12.384 1.00 57.91 104 LEU A C 1
ATOM 881 O O . LEU A 1 104 ? 10.897 7.315 -13.311 1.00 57.91 104 LEU A O 1
ATOM 885 N N . GLY A 1 105 ? 10.936 5.595 -11.895 1.00 55.31 105 GLY A N 1
ATOM 886 C CA . GLY A 1 105 ? 12.194 5.034 -12.417 1.00 55.31 105 GLY A CA 1
ATOM 887 C C . GLY A 1 105 ? 12.073 4.324 -13.774 1.00 55.31 105 GLY A C 1
ATOM 888 O O . GLY A 1 105 ? 13.051 4.226 -14.506 1.00 55.31 105 GLY A O 1
ATOM 889 N N . ILE A 1 106 ? 10.878 3.847 -14.137 1.00 59.16 106 ILE A N 1
ATOM 890 C CA . ILE A 1 106 ? 10.645 3.159 -15.420 1.00 59.16 106 ILE A CA 1
ATOM 891 C C . ILE A 1 106 ? 10.572 4.166 -16.582 1.00 59.16 106 ILE A C 1
ATOM 893 O O . ILE A 1 106 ? 10.956 3.844 -17.704 1.00 59.16 106 ILE A O 1
ATOM 897 N N . PHE A 1 107 ? 10.105 5.389 -16.322 1.00 58.66 107 PHE A N 1
ATOM 898 C CA . PHE A 1 107 ? 9.903 6.403 -17.358 1.00 58.66 107 PHE A CA 1
ATOM 899 C C . PHE A 1 107 ? 11.224 6.939 -17.955 1.00 58.66 107 PHE A C 1
ATOM 901 O O . PHE A 1 107 ? 11.326 6.956 -19.177 1.00 58.66 107 PHE A O 1
ATOM 908 N N . PRO A 1 108 ? 12.268 7.271 -17.166 1.00 58.56 108 PRO A N 1
ATOM 909 C CA . PRO A 1 108 ? 13.589 7.628 -17.678 1.00 58.56 108 PRO A CA 1
ATOM 910 C C . PRO A 1 108 ? 14.231 6.510 -18.495 1.00 58.56 108 PRO A C 1
ATOM 912 O O . PRO A 1 108 ? 14.763 6.783 -19.562 1.00 58.56 108 PRO A O 1
ATOM 915 N N . TRP A 1 109 ? 14.133 5.251 -18.052 1.00 61.75 109 TRP A N 1
ATOM 916 C CA . TRP A 1 109 ? 14.688 4.121 -18.802 1.00 61.75 109 TRP A CA 1
ATOM 917 C C . TRP A 1 109 ? 13.957 3.895 -20.132 1.00 61.75 109 TRP A C 1
ATOM 919 O O . TRP A 1 109 ? 14.600 3.666 -21.156 1.00 61.75 109 TRP A O 1
ATOM 929 N N . MET A 1 110 ? 12.623 4.010 -20.148 1.00 64.06 110 MET A N 1
ATOM 930 C CA . MET A 1 110 ? 11.855 3.949 -21.395 1.00 64.06 110 MET A CA 1
ATOM 931 C C . MET A 1 110 ? 12.166 5.132 -22.317 1.00 64.06 110 MET A C 1
ATOM 933 O O . MET A 1 110 ? 12.361 4.916 -23.505 1.00 64.06 110 MET A O 1
ATOM 937 N N . ALA A 1 111 ? 12.274 6.355 -21.792 1.00 66.88 111 ALA A N 1
ATOM 938 C CA . ALA A 1 111 ? 12.647 7.533 -22.573 1.00 66.88 111 ALA A CA 1
ATOM 939 C C . ALA A 1 111 ? 14.067 7.417 -23.152 1.00 66.88 111 ALA A C 1
ATOM 941 O O . ALA A 1 111 ? 14.286 7.739 -24.315 1.00 66.88 111 ALA A O 1
ATOM 942 N N . GLN A 1 112 ? 15.019 6.892 -22.378 1.00 70.06 112 GLN A N 1
ATOM 943 C CA . GLN A 1 112 ? 16.386 6.641 -22.831 1.00 70.06 112 GLN A CA 1
ATOM 944 C C . GLN A 1 112 ? 16.437 5.542 -23.899 1.00 70.06 112 GLN A C 1
ATOM 946 O O . GLN A 1 112 ? 17.087 5.714 -24.924 1.00 70.06 112 GLN A O 1
ATOM 951 N N . SER A 1 113 ? 15.706 4.441 -23.700 1.00 70.38 113 SER A N 1
ATOM 952 C CA . SER A 1 113 ? 15.612 3.354 -24.686 1.00 70.38 113 SER A CA 1
ATOM 953 C C . SER A 1 113 ? 14.956 3.828 -25.985 1.00 70.38 113 SER A C 1
ATOM 955 O O . SER A 1 113 ? 15.401 3.469 -27.072 1.00 70.38 113 SER A O 1
ATOM 957 N N . TRP A 1 114 ? 13.931 4.675 -25.876 1.00 77.25 114 TRP A N 1
ATOM 958 C CA . TRP A 1 114 ? 13.261 5.304 -27.010 1.00 77.25 114 TRP A CA 1
ATOM 959 C C . TRP A 1 114 ? 14.214 6.242 -27.759 1.00 77.25 114 TRP A C 1
ATOM 961 O O . TRP A 1 114 ? 14.369 6.100 -28.967 1.00 77.25 114 TRP A O 1
ATOM 971 N N . ASN A 1 115 ? 14.923 7.133 -27.061 1.00 77.19 115 ASN A N 1
ATOM 972 C CA . ASN A 1 115 ? 15.927 8.008 -27.675 1.00 77.19 115 ASN A CA 1
ATOM 973 C C . ASN A 1 115 ? 17.037 7.216 -28.381 1.00 77.19 115 ASN A C 1
ATOM 975 O O . ASN A 1 115 ? 17.347 7.519 -29.528 1.00 77.19 115 ASN A O 1
ATOM 979 N N . ASN A 1 116 ? 17.570 6.161 -27.757 1.00 79.12 116 ASN A N 1
ATOM 980 C CA . ASN A 1 116 ? 18.576 5.297 -28.383 1.00 79.12 116 ASN A CA 1
ATOM 981 C C . ASN A 1 116 ? 18.043 4.627 -29.657 1.00 79.12 116 ASN A C 1
ATOM 983 O O . ASN A 1 116 ? 18.744 4.575 -30.663 1.00 79.12 116 ASN A O 1
ATOM 987 N N . TYR A 1 117 ? 16.792 4.158 -29.644 1.00 81.94 117 TYR A N 1
ATOM 988 C CA . TYR A 1 117 ? 16.151 3.587 -30.829 1.00 81.94 117 TYR A CA 1
ATOM 989 C C . TYR A 1 117 ? 16.042 4.603 -31.977 1.00 81.94 117 TYR A C 1
ATOM 991 O O . TYR A 1 117 ? 16.350 4.272 -33.121 1.00 81.94 117 TYR A O 1
ATOM 999 N N . TRP A 1 118 ? 15.635 5.844 -31.691 1.00 74.44 118 TRP A N 1
ATOM 1000 C CA . TRP A 1 118 ? 15.544 6.894 -32.713 1.00 74.44 118 TRP A CA 1
ATOM 1001 C C . TRP A 1 118 ? 16.909 7.305 -33.260 1.00 74.44 118 TRP A C 1
ATOM 1003 O O . TRP A 1 118 ? 17.040 7.449 -34.476 1.00 74.44 118 TRP A O 1
ATOM 1013 N N . SER A 1 119 ? 17.916 7.438 -32.396 1.00 77.06 119 SER A N 1
ATOM 1014 C CA . SER A 1 119 ? 19.290 7.744 -32.805 1.00 77.06 119 SER A CA 1
ATOM 1015 C C . SER A 1 119 ? 19.872 6.647 -33.696 1.00 77.06 119 SER A C 1
ATOM 1017 O O . SER A 1 119 ? 20.374 6.946 -34.776 1.00 77.06 119 SER A O 1
ATOM 1019 N N . ASN A 1 120 ? 19.722 5.375 -33.311 1.00 82.19 120 ASN A N 1
ATOM 1020 C CA . ASN A 1 120 ? 20.199 4.246 -34.116 1.00 82.19 120 ASN A CA 1
ATOM 1021 C C . ASN A 1 120 ? 19.467 4.169 -35.458 1.00 82.19 120 ASN A C 1
ATOM 1023 O O . ASN A 1 120 ? 20.085 3.980 -36.494 1.00 82.19 120 ASN A O 1
ATOM 1027 N N . ARG A 1 121 ? 18.158 4.431 -35.480 1.00 78.25 121 ARG A N 1
ATOM 1028 C CA . ARG A 1 121 ? 17.392 4.465 -36.730 1.00 78.25 121 ARG A CA 1
ATOM 1029 C C . ARG A 1 121 ? 17.825 5.597 -37.666 1.00 78.25 121 ARG A C 1
ATOM 1031 O O . ARG A 1 121 ? 17.707 5.459 -38.884 1.00 78.25 121 ARG A O 1
ATOM 1038 N N . ALA A 1 122 ? 18.258 6.736 -37.127 1.00 79.06 122 ALA A N 1
ATOM 1039 C CA . ALA A 1 122 ? 18.821 7.821 -37.928 1.00 79.06 122 ALA A CA 1
ATOM 1040 C C . ALA A 1 122 ? 20.183 7.420 -38.514 1.00 79.06 122 ALA A C 1
ATOM 1042 O O . ALA A 1 122 ? 20.393 7.600 -39.714 1.00 79.06 122 ALA A O 1
ATOM 1043 N N . TYR A 1 123 ? 21.028 6.792 -37.694 1.00 83.19 123 TYR A N 1
ATOM 1044 C CA . TYR A 1 123 ? 22.317 6.233 -38.093 1.00 83.19 123 TYR A CA 1
ATOM 1045 C C . TYR A 1 123 ? 22.168 5.172 -39.200 1.00 83.19 123 TYR A C 1
ATOM 1047 O O . TYR A 1 123 ? 22.735 5.328 -40.276 1.00 83.19 123 TYR A O 1
ATOM 1055 N N . ASP A 1 124 ? 21.289 4.181 -39.025 1.00 83.69 124 ASP A N 1
ATOM 1056 C CA . ASP A 1 124 ? 21.030 3.124 -40.017 1.00 83.69 124 ASP A CA 1
ATOM 1057 C C . ASP A 1 124 ? 20.553 3.691 -41.367 1.00 83.69 124 ASP A C 1
ATOM 1059 O O . ASP A 1 124 ? 20.866 3.171 -42.439 1.00 83.69 124 ASP A O 1
ATOM 1063 N N . ARG A 1 125 ? 19.789 4.793 -41.345 1.00 81.94 125 ARG A N 1
ATOM 1064 C CA . ARG A 1 125 ? 19.355 5.500 -42.563 1.00 81.94 125 ARG A CA 1
ATOM 1065 C C . ARG A 1 125 ? 20.491 6.252 -43.248 1.00 81.94 125 ARG A C 1
ATOM 1067 O O . ARG A 1 125 ? 20.393 6.503 -44.449 1.00 81.94 125 ARG A O 1
ATOM 1074 N N . GLU A 1 126 ? 21.492 6.708 -42.508 1.00 84.25 126 GLU A N 1
ATOM 1075 C CA . GLU A 1 126 ? 22.695 7.332 -43.067 1.00 84.25 126 GLU A CA 1
ATOM 1076 C C . GLU A 1 126 ? 23.645 6.283 -43.630 1.00 84.25 126 GLU A C 1
ATOM 1078 O O . GLU A 1 126 ? 24.095 6.437 -44.763 1.00 84.25 126 GLU A O 1
ATOM 1083 N N . GLU A 1 127 ? 23.846 5.178 -42.914 1.00 85.06 127 GLU A N 1
ATOM 1084 C CA . GLU A 1 127 ? 24.603 4.013 -43.376 1.00 85.06 127 GLU A CA 1
ATOM 1085 C C . GLU A 1 127 ? 24.008 3.472 -44.687 1.00 85.06 127 GLU A C 1
ATOM 1087 O O . GLU A 1 127 ? 24.696 3.357 -45.699 1.00 85.06 127 GLU A O 1
ATOM 1092 N N . ALA A 1 128 ? 22.685 3.270 -44.736 1.00 85.19 128 ALA A N 1
ATOM 1093 C CA . ALA A 1 128 ? 21.998 2.817 -45.945 1.00 85.19 128 ALA A CA 1
ATOM 1094 C C . ALA A 1 128 ? 22.077 3.824 -47.106 1.00 85.19 128 ALA A C 1
ATOM 1096 O O . ALA A 1 128 ? 22.005 3.423 -48.269 1.00 85.19 128 ALA A O 1
ATOM 1097 N N . ARG A 1 129 ? 22.200 5.129 -46.821 1.00 86.38 129 ARG A N 1
ATOM 1098 C CA . ARG A 1 129 ? 22.446 6.150 -47.853 1.00 86.38 129 ARG A CA 1
ATOM 1099 C C . ARG A 1 129 ? 23.878 6.062 -48.371 1.00 86.38 129 ARG A C 1
ATOM 1101 O O . ARG A 1 129 ? 24.052 6.047 -49.583 1.00 86.38 129 ARG A O 1
ATOM 1108 N N . ARG A 1 130 ? 24.867 5.928 -47.481 1.00 86.69 130 ARG A N 1
ATOM 1109 C CA . ARG A 1 130 ? 26.279 5.751 -47.851 1.00 86.69 130 ARG A CA 1
ATOM 1110 C C . ARG A 1 130 ? 26.489 4.513 -48.713 1.00 86.69 130 ARG A C 1
ATOM 1112 O O . ARG A 1 130 ? 27.054 4.646 -49.787 1.00 86.69 130 ARG A O 1
ATOM 1119 N N . ILE A 1 131 ? 25.943 3.367 -48.310 1.00 84.00 131 ILE A N 1
ATOM 1120 C CA . ILE A 1 131 ? 26.051 2.111 -49.068 1.00 84.00 131 ILE A CA 1
ATOM 1121 C C . ILE A 1 131 ? 25.429 2.253 -50.467 1.00 84.00 131 ILE A C 1
ATOM 112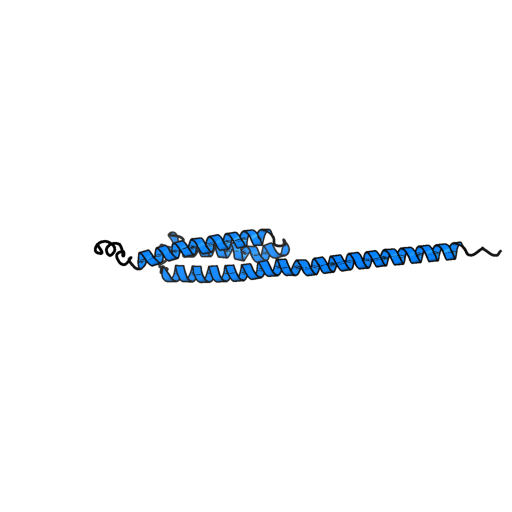3 O O . ILE A 1 131 ? 25.998 1.796 -51.452 1.00 84.00 131 ILE A O 1
ATOM 1127 N N . ARG A 1 132 ? 24.273 2.924 -50.600 1.00 84.06 132 ARG A N 1
ATOM 1128 C CA . ARG A 1 132 ? 23.671 3.181 -51.924 1.00 84.06 132 ARG A CA 1
ATOM 1129 C C . ARG A 1 132 ? 24.514 4.116 -52.786 1.00 84.06 132 ARG A C 1
ATOM 1131 O O . ARG A 1 132 ? 24.587 3.912 -53.993 1.00 84.06 132 ARG A O 1
ATOM 1138 N N . GLU A 1 133 ? 25.087 5.156 -52.191 1.00 84.81 133 GLU A N 1
ATOM 1139 C CA . GLU A 1 133 ? 25.971 6.102 -52.876 1.00 84.81 133 GLU A CA 1
ATOM 1140 C C . GLU A 1 133 ? 27.250 5.399 -53.357 1.00 84.81 133 GLU A C 1
ATOM 1142 O O . GLU A 1 133 ? 27.677 5.590 -54.491 1.00 84.81 133 GLU A O 1
ATOM 1147 N N . GLU A 1 134 ? 27.829 4.549 -52.510 1.00 84.69 134 GLU A N 1
ATOM 1148 C CA . GLU A 1 134 ? 29.008 3.738 -52.803 1.00 84.69 134 GLU A CA 1
ATOM 1149 C C . GLU A 1 134 ? 28.734 2.734 -53.926 1.00 84.69 134 GLU A C 1
ATOM 1151 O O . GLU A 1 134 ? 29.465 2.721 -54.913 1.00 84.69 134 GLU A O 1
ATOM 1156 N N . ASN A 1 135 ? 27.620 1.997 -53.860 1.00 82.25 135 ASN A N 1
ATOM 1157 C CA . ASN A 1 135 ? 27.206 1.088 -54.933 1.00 82.25 135 ASN A CA 1
ATOM 1158 C C . ASN A 1 135 ? 26.991 1.830 -56.261 1.00 82.25 135 ASN A C 1
ATOM 1160 O O . ASN A 1 135 ? 27.487 1.389 -57.290 1.00 82.25 135 ASN A O 1
ATOM 1164 N N . ARG A 1 136 ? 26.347 3.009 -56.248 1.00 77.88 136 ARG A N 1
ATOM 1165 C CA . ARG A 1 136 ? 26.207 3.848 -57.455 1.00 77.88 136 ARG A CA 1
ATOM 1166 C C . ARG A 1 136 ? 27.552 4.261 -58.046 1.00 77.88 136 ARG A C 1
ATOM 1168 O O . ARG A 1 136 ? 27.683 4.318 -59.264 1.00 77.88 136 ARG A O 1
ATOM 1175 N N . ARG A 1 137 ? 28.536 4.585 -57.200 1.00 76.44 137 ARG A N 1
ATOM 1176 C CA . ARG A 1 137 ? 29.888 4.942 -57.651 1.00 76.44 137 ARG A CA 1
ATOM 1177 C C . ARG A 1 137 ? 30.603 3.741 -58.262 1.00 76.44 137 ARG A C 1
ATOM 1179 O O . ARG A 1 137 ? 31.220 3.903 -59.309 1.00 76.44 137 ARG A O 1
ATOM 1186 N N . MET A 1 138 ? 30.473 2.559 -57.664 1.00 67.94 138 MET A N 1
ATOM 1187 C CA . MET A 1 138 ? 31.047 1.315 -58.189 1.00 67.94 138 MET A CA 1
ATOM 1188 C C . MET A 1 138 ? 30.413 0.901 -59.526 1.00 67.94 138 MET A C 1
ATOM 1190 O O . MET A 1 138 ? 31.140 0.580 -60.461 1.00 67.94 138 MET A O 1
ATOM 1194 N N . ASP A 1 139 ? 29.088 1.014 -59.659 1.00 66.69 139 ASP A N 1
ATOM 1195 C CA . ASP A 1 139 ? 28.355 0.723 -60.904 1.00 66.69 139 ASP A CA 1
ATOM 1196 C C . ASP A 1 139 ? 28.644 1.743 -62.026 1.00 66.69 139 ASP A C 1
ATOM 1198 O O . ASP A 1 139 ? 28.415 1.468 -63.202 1.00 66.69 139 ASP A O 1
ATOM 1202 N N . SER A 1 140 ? 29.155 2.930 -61.679 1.00 65.19 140 SER A N 1
ATOM 1203 C CA . SER A 1 140 ? 29.524 3.980 -62.639 1.00 65.19 140 SER A CA 1
ATOM 1204 C C . SER A 1 140 ? 30.946 3.860 -63.198 1.00 65.19 140 SER A C 1
ATOM 1206 O O . SER A 1 140 ? 31.337 4.688 -64.020 1.00 65.19 140 SER A O 1
ATOM 1208 N N . ILE A 1 141 ? 31.727 2.856 -62.777 1.00 62.62 141 ILE A N 1
ATOM 1209 C CA . ILE A 1 141 ? 33.069 2.611 -63.314 1.00 62.62 141 ILE A CA 1
ATOM 1210 C C . ILE A 1 141 ? 32.909 1.952 -64.693 1.00 62.62 141 ILE A C 1
ATOM 1212 O O . ILE A 1 141 ? 32.475 0.801 -64.765 1.00 62.62 141 ILE A O 1
ATOM 1216 N N . PRO A 1 142 ? 33.240 2.635 -65.807 1.00 60.72 142 PRO A N 1
ATOM 1217 C CA . PRO A 1 142 ? 33.157 2.015 -67.118 1.00 60.72 142 PRO A CA 1
ATOM 1218 C C . PRO A 1 142 ? 34.163 0.867 -67.179 1.00 60.72 142 PRO A C 1
ATOM 1220 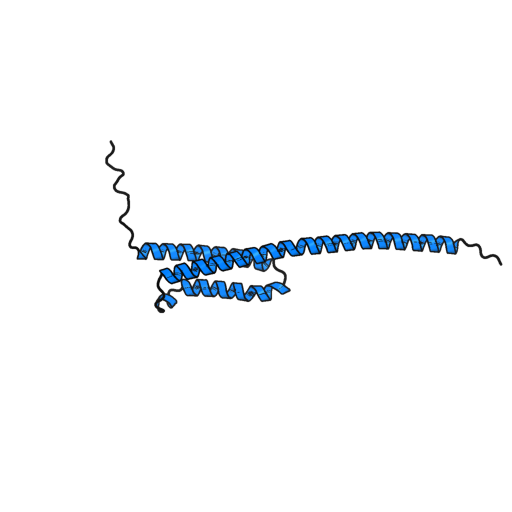O O . PRO A 1 142 ? 35.359 1.064 -66.949 1.00 60.72 142 PRO A O 1
ATOM 1223 N N . PHE A 1 143 ? 33.671 -0.329 -67.497 1.00 58.81 143 PHE A N 1
ATOM 1224 C CA . PHE A 1 143 ? 34.506 -1.484 -67.796 1.00 58.81 143 PHE A CA 1
ATOM 1225 C C . PHE A 1 143 ? 35.390 -1.111 -68.995 1.00 58.81 143 PHE A C 1
ATOM 1227 O O . PHE A 1 143 ? 34.898 -0.988 -70.118 1.00 58.81 143 PHE A O 1
ATOM 1234 N N . ARG A 1 144 ? 36.678 -0.834 -68.757 1.00 63.84 144 ARG A N 1
ATOM 1235 C CA . ARG A 1 144 ? 37.647 -0.732 -69.851 1.00 63.84 144 ARG A CA 1
ATOM 1236 C C . ARG A 1 144 ? 37.991 -2.163 -70.278 1.00 63.84 144 ARG A C 1
ATOM 1238 O O . ARG A 1 144 ? 38.439 -2.907 -69.405 1.00 63.84 144 ARG A O 1
ATOM 1245 N N . PRO A 1 145 ? 37.727 -2.549 -71.541 1.00 62.31 145 PRO A N 1
ATOM 1246 C CA . PRO A 1 145 ? 38.119 -3.854 -72.065 1.00 62.31 145 PRO A CA 1
ATOM 1247 C C . PRO A 1 145 ? 39.640 -4.029 -72.086 1.00 62.31 145 PRO A C 1
ATOM 1249 O O . PRO A 1 145 ? 40.359 -3.000 -72.139 1.00 62.31 145 PRO A O 1
#

Secondary structure (DSSP, 8-state):
---SGGGGS--PPPHHHHHHHHHHHHHHHHHHHHHHHHHHHHTS-HHHHHHHHHHHHHHHHHHHHTT-GGGGTTT--HHHHHHHHHHHHHHHHHHHHHHHHHHHHHHHHHHHHHHHHHHHHHHHHHHHHHHHHHHHHHHTS----

Sequence (145 aa):
MLGCFRRWVGRPLDPKVIQEKKLKTMKKKAQKKLAVLRKLYRRQSNKRKHALQFHLFDFAEFIDIYTSQRNQIKRIPLEECIEGLQRVIGDMKRLEITMKKHKLGIFPWMAQSWNNYWSNRAYDREEARRIREENRRMDSIPFRP

Organism: Caenorhabditis brenneri (NCBI:txid135651)

Radius of gyration: 32.51 Å; Cα contacts (8 Å, |Δi|>4): 57; chains: 1; bounding box: 68×51×102 Å

Mean predicted aligned error: 14.41 Å

pLDDT: mean 77.42, std 12.91, range [43.0, 94.62]

Solvent-accessible surface area (backbone atoms only — not comparable to full-atom values): 8444 Å² total; per-residue (Å²): 144,89,82,80,80,78,83,75,73,70,78,84,72,56,69,66,63,55,50,52,52,49,42,56,54,49,50,54,51,41,53,54,49,51,52,52,47,53,59,54,52,73,74,50,56,73,85,52,42,65,74,52,44,57,60,57,51,52,54,53,50,51,54,46,58,55,65,37,72,76,42,65,76,45,89,66,52,72,64,57,31,41,52,52,50,51,51,53,43,50,52,53,50,53,50,46,52,52,58,51,51,55,59,60,58,50,51,59,55,50,52,50,54,50,50,52,52,53,53,50,53,53,48,53,55,46,52,55,47,50,54,51,52,51,50,53,54,61,74,64,56,77,85,76,131

=== Feature glossary ===
The record interleaves many kinds of information about one protein. Here is each kind framed as the question it answers.

Q: What does the local fold look like, residue by residue?
A: A 3Di character summarizes, for each residue, the relative orientation of the Cα frame of its nearest spatial neighbor. Because it encodes fold topology rather than chemistry, 3Di alignments detect remote structural similarity that sequence alignment misses.

Q: Which residues are in helices, strands, or loops?
A: Secondary structure is the local, repeating backbone conformation. DSSP classifies it into eight states by reading the hydrogen-bond network: three helix types (H, G, I), two β types (E, B), two non-regular types (T, S), and unstructured coil (-).

Q: How big and how compact is the whole molecule?
A: Three whole-structure scalars: the radius of gyration (RMS distance of Cα from centroid, in Å), the count of Cα–Cα contacts (pairs closer than 8 Å and separated by more than four residues in sequence — i.e. tertiary, not local, contacts), and the bounding-box dimensions. Together they distinguish compact globular folds from extended fibres or disordered chains.

Q: How confident is the AlphaFold model at each residue?
A: For AlphaFold models, the B-factor field carries pLDDT — the model's own estimate of local accuracy on a 0–100 scale. Regions with pLDDT<50 should be treated as essentially unmodeled; they often correspond to intrinsically disordered segments.

Q: What family and function is it annotated with?
A: Functional annotations link the protein to curated databases. InterPro entries identify conserved domains and families by matching the sequence against member-database signatures (Pfam, PROSITE, CDD, …). Gene Ontology (GO) terms describe molecular function, biological process, and cellular component in a controlled vocabulary. CATH places the structure in a hierarchical fold classification (Class/Architecture/Topology/Homologous-superfamily). The organism is the source species.

Q: What known structures does this most resemble?
A: Nearest PDB neighbors are the top structural matches found by Foldseek when searching this structure against the entire Protein Data Bank. Each hit reports a TM-score (0 to 1; >0.5 almost always implies the same fold) and an E-value. These are *structural* homologs — they may share no detectable sequence similarity.

Q: Which residues are buried vs exposed?
A: Solvent-accessible surface area (SASA) is the area in Å² traced out by the centre of a 1.4 Å probe sphere (a water molecule) rolled over the protein's van der Waals surface (Shrake–Rupley / Lee–Richards construction). Buried residues have near-zero SASA; fully exposed residues can exceed 200 Å². The total SASA scales roughly with the number of surface residues.

Q: What are the backbone torsion angles?
A: φ (phi) and ψ (psi) are the two rotatable backbone dihedrals per residue: φ is the C(i-1)–N–Cα–C torsion, ψ is the N–Cα–C–N(i+1) torsion, both in degrees on (−180°, 180°]. α-helical residues cluster near (−60°, −45°); β-strand residues near (−120°, +130°). A Ramachandran plot is simply a scatter of (φ, ψ) for every residue.

Q: Are the domains correctly placed relative to each other?
A: Predicted aligned error is AlphaFold's pairwise confidence. Unlike pLDDT (per-residue), PAE is per-residue-pair and captures whether two parts of the structure are correctly placed relative to each other. Units are ångströms of expected positional error.

Q: What if only a Cα trace is available?
A: P-SEA three-state annotation labels each residue as helix, strand, or coil based purely on the geometry of the Cα trace. It serves as a fallback when the full backbone (and thus DSSP) is unavailable.

Q: What is the amino-acid chain?
A: This is the polypeptide sequence — one letter per residue, N-terminus first. Length ranges from a few dozen residues for small domains to over a thousand for large multi-domain proteins.

Q: What do the rendered images show?
A: The six renders are orthographic views along the three Cartesian axes in both directions. Representation (cartoon, sticks, or surface) and color scheme (sequence-rainbow or by-chain) vary across proteins so the training set covers all the common visualization conventions.

Q: What do the diagnostic plots show?
A: Plot images: a contact map (which residues are close in 3D, as an N×N binary image), a Ramachandran scatter (backbone torsion angles, revealing secondary-structure composition at a glance), and — for AlphaFold structures — a PAE heatmap (pairwise prediction confidence).

Q: How mobile is each atom in the crystal?
A: B-factor (Debye–Waller factor) reflects atomic displacement in the crystal lattice. It is an experimental observable (units Å²), not a prediction; low values mean the atom is pinned down, high values mean it moves or is heterogeneous across the crystal.

Q: Where is each backbone atom in 3D?
A: The mmCIF table is the protein's shape written out atom by atom. For each backbone N, Cα, C, and carbonyl O, it records an (x, y, z) coordinate triple in Å plus the residue type, chain letter, and residue number.